Protein AF-G5B2T8-F1 (afdb_monomer)

Solvent-accessible surface area (backbone atoms only — not comparable to full-atom values): 5770 Å² total; per-residue (Å²): 140,82,78,90,74,91,66,78,85,48,87,63,56,55,52,49,52,52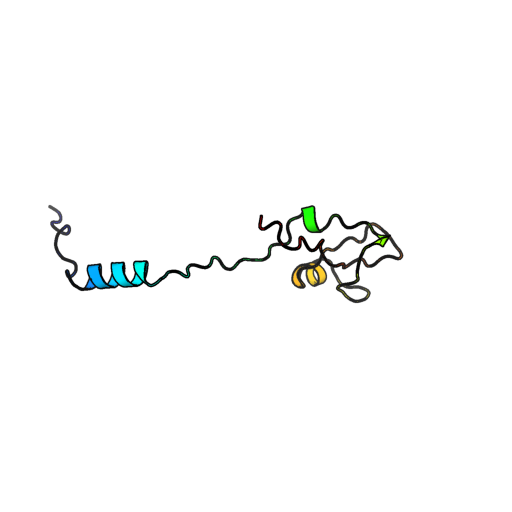,47,52,59,67,72,48,84,69,79,62,69,77,79,72,79,66,80,52,79,75,29,56,75,60,58,69,90,74,44,45,71,68,65,58,94,87,63,47,62,68,62,25,43,74,70,72,28,30,63,52,76,91,53,82,100,46,58,37,26,14,55,43,57,77,69,71,68,87,75,123

Organism: Heterocephalus glaber (NCBI:txid10181)

InterPro domains:
  IPR000519 P-type trefoil domain [PF00088] (40-80)
  IPR000519 P-type trefoil domain [PS51448] (38-81)
  IPR000519 P-type trefoil domain [SM00018] (38-84)
  IPR000519 P-type trefoil domain [cd00111] (38-80)
  IPR017957 P-type trefoil, conserved site [PS00025] (47-67)
  IPR017994 P-type trefoil, chordata [PR00680] (44-56)
  IPR017994 P-type trefoil, chordata [PR00680] (56-68)
  IPR017994 P-type trefoil, chordata [PR00680] (68-80)
  IPR017994 P-type trefoil, chordata [PTHR13826] (9-87)
  IPR044913 P-type trefoil domain superfamily [G3DSA:4.10.110.10] (30-88)
  IPR044913 P-type trefoil domain superfamily [SSF57492] (35-85)

Foldseek 3Di:
DDDPPPDDPDPVVVVVVVVCVVVPPPPPPPPPVQPDPQQQPDDQVRFDAPDDPPDDQVNLVVSVWHADPPDPPGHRTGHGPPPPDPPD

Sequence (88 aa):
MSQSAHVVMETRAFWLLLLVMALGSSGWADEYVGLSPNQCVVPPKDRVDCGYPGVTQKQCNNRGCCFDSSIRNVPWCFKPLQETECTF

Secondary structure (DSSP, 8-state):
-----SS-S-HHHHHHHHHHHHH-TT----------GGGG---GGGPPB-S-TT--HHHHHTTT-EE--SSSSS-SEE----------

Mean predicted aligned error: 15.5 Å

Structure (mmCIF, N/CA/C/O backbone):
data_AF-G5B2T8-F1
#
_entry.id   AF-G5B2T8-F1
#
loop_
_atom_site.group_PDB
_atom_site.id
_atom_site.type_symbol
_atom_site.label_atom_id
_atom_site.label_alt_id
_atom_site.label_comp_id
_atom_site.label_asym_id
_atom_site.label_entity_id
_atom_site.label_seq_id
_atom_site.pdbx_PDB_ins_code
_atom_site.Cartn_x
_atom_site.Cartn_y
_atom_site.Cartn_z
_atom_site.occupancy
_atom_site.B_iso_or_equiv
_atom_site.auth_seq_id
_atom_site.auth_comp_id
_atom_site.auth_asym_id
_atom_site.auth_atom_id
_atom_site.pdbx_PDB_model_num
ATOM 1 N N . MET A 1 1 ? -24.525 12.088 56.880 1.00 44.22 1 MET A N 1
ATOM 2 C CA . MET A 1 1 ? -23.860 12.648 55.680 1.00 44.22 1 MET A CA 1
ATOM 3 C C . MET A 1 1 ? -23.479 11.465 54.792 1.00 44.22 1 MET A C 1
ATOM 5 O O . MET A 1 1 ? -22.839 10.577 55.318 1.00 44.22 1 MET A O 1
ATOM 9 N N . SER A 1 2 ? -23.868 11.295 53.528 1.00 43.91 2 SER A N 1
ATOM 10 C CA . SER A 1 2 ? -24.164 12.279 52.490 1.00 43.91 2 SER A CA 1
ATOM 11 C C . SER A 1 2 ? -24.983 11.630 51.351 1.00 43.91 2 SER A C 1
ATOM 13 O O . SER A 1 2 ? -24.543 10.619 50.815 1.00 43.91 2 SER A O 1
ATOM 15 N N . GLN A 1 3 ? -26.091 12.277 50.956 1.00 37.56 3 GLN A N 1
ATOM 16 C CA . GLN A 1 3 ? -26.730 12.252 49.619 1.00 37.56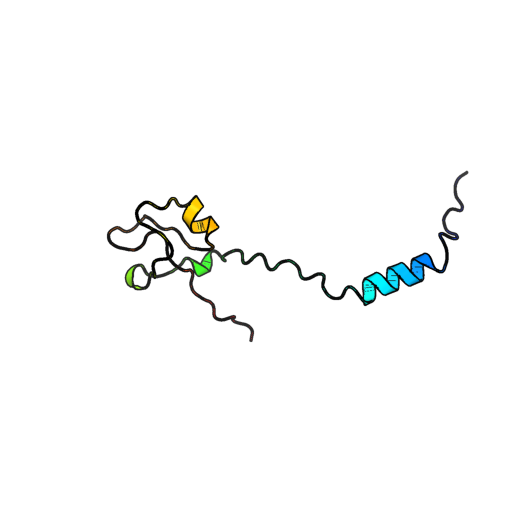 3 GLN A CA 1
ATOM 17 C C . GLN A 1 3 ? -27.509 10.969 49.255 1.00 37.56 3 GLN A C 1
ATOM 19 O O . GLN A 1 3 ? -26.932 9.991 48.813 1.00 37.56 3 GLN A O 1
ATOM 24 N N . SER A 1 4 ? -28.840 10.877 49.325 1.00 44.75 4 SER A N 1
ATOM 25 C CA . SER A 1 4 ? -29.903 11.844 48.976 1.00 44.75 4 SER A CA 1
ATOM 26 C C . SER A 1 4 ? -29.831 12.448 47.561 1.00 44.75 4 SER A C 1
ATOM 28 O O . SER A 1 4 ? -30.655 13.292 47.240 1.00 44.75 4 SER A O 1
ATOM 30 N N . ALA A 1 5 ? -28.923 11.986 46.690 1.00 44.41 5 ALA A N 1
ATOM 31 C CA . ALA A 1 5 ? -28.900 12.347 45.259 1.00 44.41 5 ALA A CA 1
ATOM 32 C C . ALA A 1 5 ? -29.594 11.298 44.359 1.00 44.41 5 ALA A C 1
ATOM 34 O O . ALA A 1 5 ? -29.642 11.445 43.143 1.00 44.41 5 ALA A O 1
ATOM 35 N N . HIS A 1 6 ? -30.168 10.251 44.965 1.00 38.34 6 HIS A N 1
ATOM 36 C CA . HIS A 1 6 ? -30.982 9.220 44.309 1.00 38.34 6 HIS A CA 1
ATOM 37 C C . HIS A 1 6 ? -32.426 9.670 44.009 1.00 38.34 6 HIS A C 1
ATOM 39 O O . HIS A 1 6 ? -33.307 8.834 43.816 1.00 38.34 6 HIS A O 1
ATOM 45 N N . VAL A 1 7 ? -32.700 10.978 43.965 1.00 52.06 7 VAL A N 1
ATOM 46 C CA . VAL A 1 7 ? -34.012 11.477 43.545 1.00 52.06 7 VAL A CA 1
ATOM 47 C C . VAL A 1 7 ? -33.871 12.771 42.747 1.00 52.06 7 VAL A C 1
ATOM 49 O O . VAL A 1 7 ? -33.491 13.809 43.274 1.00 52.06 7 VAL A O 1
ATOM 52 N N . VAL A 1 8 ? -34.279 12.656 41.482 1.00 51.75 8 VAL A N 1
ATOM 53 C CA . VAL A 1 8 ? -34.683 13.726 40.563 1.00 51.75 8 VAL A CA 1
ATOM 54 C C . VAL A 1 8 ? -33.544 14.528 39.920 1.00 51.75 8 VAL A C 1
ATOM 56 O O . VAL A 1 8 ? -33.346 15.698 40.218 1.00 51.75 8 VAL A O 1
ATOM 59 N N . MET A 1 9 ? -32.892 13.946 38.904 1.00 49.19 9 MET A N 1
ATOM 60 C CA . MET A 1 9 ? -32.606 14.742 37.701 1.00 49.19 9 MET A CA 1
ATOM 61 C C . MET A 1 9 ? -33.770 14.567 36.710 1.00 49.19 9 MET A C 1
ATOM 63 O O . MET A 1 9 ? -33.743 13.732 35.823 1.00 49.19 9 MET A O 1
ATOM 67 N N . GLU A 1 10 ? -34.844 15.329 36.933 1.00 52.91 10 GLU A N 1
ATOM 68 C CA . GLU A 1 10 ? -35.836 15.735 35.926 1.00 52.91 10 GLU A CA 1
ATOM 69 C C . GLU A 1 10 ? -36.488 14.602 35.093 1.00 52.91 10 GLU A C 1
ATOM 71 O O . GLU A 1 10 ? -36.016 14.227 34.020 1.00 52.91 10 GLU A O 1
ATOM 76 N N . THR A 1 11 ? -37.659 14.115 35.520 1.00 50.16 11 THR A N 1
ATOM 77 C CA . THR A 1 11 ? -38.498 13.054 34.904 1.00 50.16 11 THR A CA 1
ATOM 78 C C . THR A 1 11 ? -38.767 13.204 33.392 1.00 50.16 11 THR A C 1
ATOM 80 O O . THR A 1 11 ? -39.218 12.266 32.745 1.00 50.16 11 THR A O 1
ATOM 83 N N . ARG A 1 12 ? -38.477 14.363 32.791 1.00 57.97 12 ARG A N 1
ATOM 84 C CA . ARG A 1 12 ? -38.582 14.621 31.343 1.00 57.97 12 ARG A CA 1
ATOM 85 C C . ARG A 1 12 ? -37.268 14.352 30.607 1.00 57.97 12 ARG A C 1
ATOM 87 O O . ARG A 1 12 ? -37.298 13.839 29.496 1.00 57.97 12 ARG A O 1
ATOM 94 N N . ALA A 1 13 ? -36.126 14.641 31.229 1.00 58.44 13 ALA A N 1
ATOM 95 C CA . ALA A 1 13 ? -34.806 14.432 30.643 1.00 58.44 13 ALA A CA 1
ATOM 96 C C . ALA A 1 13 ? -34.475 12.940 30.527 1.00 58.44 13 ALA A C 1
ATOM 98 O O . ALA A 1 13 ? -33.978 12.514 29.494 1.00 58.44 13 ALA A O 1
ATOM 99 N N . PHE A 1 14 ? -34.835 12.124 31.522 1.00 61.12 14 PHE A N 1
ATOM 100 C CA . PHE A 1 14 ? -34.654 10.668 31.441 1.00 61.12 14 PHE A CA 1
ATOM 101 C C . PHE A 1 14 ? -35.492 10.014 30.339 1.00 61.12 14 PHE A C 1
ATOM 103 O O . PHE A 1 14 ? -34.994 9.143 29.631 1.00 61.12 14 PHE A O 1
ATOM 110 N N . TRP A 1 15 ? -36.735 10.464 30.145 1.00 65.44 15 TRP A N 1
ATOM 111 C CA . TRP A 1 15 ? -37.574 9.999 29.037 1.00 65.44 15 TRP A CA 1
ATOM 112 C C . TRP A 1 15 ? -37.021 10.423 27.675 1.00 65.44 15 TRP A C 1
ATOM 114 O O . TRP A 1 15 ? -37.009 9.620 26.747 1.00 65.44 15 TRP A O 1
ATOM 124 N N . LEU A 1 16 ? -36.518 11.656 27.561 1.00 63.00 16 LEU A N 1
ATOM 125 C CA . LEU A 1 16 ? -35.863 12.142 26.344 1.00 63.00 16 LEU A CA 1
ATOM 126 C C . LEU A 1 16 ? -34.555 11.391 26.060 1.00 63.00 16 LEU A C 1
ATOM 128 O O . LEU A 1 16 ? -34.303 11.040 24.914 1.00 63.00 16 LEU A O 1
ATOM 132 N N . LEU A 1 17 ? -33.758 11.081 27.084 1.00 62.44 17 LEU A N 1
ATOM 133 C CA . LEU A 1 17 ? -32.528 10.296 26.948 1.00 62.44 17 LEU A CA 1
ATOM 134 C C . LEU A 1 17 ? -32.816 8.853 26.510 1.00 62.44 17 LEU A C 1
ATOM 136 O O . LEU A 1 17 ? -32.119 8.340 25.641 1.00 62.44 17 LEU A O 1
ATOM 140 N N . LEU A 1 18 ? -33.867 8.219 27.040 1.00 66.31 18 LEU A N 1
ATOM 141 C CA . LEU A 1 18 ? -34.317 6.895 26.592 1.00 66.31 18 LEU A CA 1
ATOM 142 C C . LEU A 1 18 ? -34.901 6.923 25.169 1.00 66.31 18 LEU A C 1
ATOM 144 O O . LEU A 1 18 ? -34.640 6.009 24.393 1.00 66.31 18 LEU A O 1
ATOM 148 N N . LEU A 1 19 ? -35.624 7.984 24.790 1.00 65.75 19 LEU A N 1
ATOM 149 C CA . LEU A 1 19 ? -36.110 8.194 23.418 1.00 65.75 19 LEU A CA 1
ATOM 150 C C . LEU A 1 19 ? -34.964 8.407 22.420 1.00 65.75 19 LEU A C 1
ATOM 152 O O . LEU A 1 19 ? -35.019 7.860 21.325 1.00 65.75 19 LEU A O 1
ATOM 156 N N . VAL A 1 20 ? -33.915 9.143 22.795 1.00 68.25 20 VAL A N 1
ATOM 157 C CA . VAL A 1 20 ? -32.697 9.314 21.982 1.00 68.25 20 VAL A CA 1
ATOM 158 C C . VAL A 1 20 ? -31.938 7.990 21.841 1.00 68.25 20 VAL A C 1
ATOM 160 O O . VAL A 1 20 ? -31.436 7.696 20.762 1.00 68.25 20 VAL A O 1
ATOM 163 N N . MET A 1 21 ? -31.914 7.154 22.883 1.00 63.16 21 MET A N 1
ATOM 164 C CA . MET A 1 21 ? -31.328 5.807 22.826 1.00 63.16 21 MET A CA 1
ATOM 165 C C . MET A 1 21 ? -32.149 4.833 21.962 1.00 63.16 21 MET A C 1
ATOM 167 O O . MET A 1 21 ? -31.569 4.001 21.276 1.00 63.16 21 MET A O 1
ATOM 171 N N . ALA A 1 22 ? -33.483 4.949 21.958 1.00 65.31 22 ALA A N 1
ATOM 172 C CA . ALA A 1 22 ? -34.379 4.093 21.171 1.00 65.31 22 ALA A CA 1
ATOM 173 C C . ALA A 1 22 ? -34.519 4.535 19.698 1.00 65.31 22 ALA A C 1
ATOM 175 O O . ALA A 1 22 ? -34.664 3.692 18.815 1.00 65.31 22 ALA A O 1
ATOM 176 N N . LEU A 1 23 ? -34.448 5.843 19.413 1.00 62.12 23 LEU A N 1
ATOM 177 C CA . LEU A 1 23 ? -34.408 6.401 18.050 1.00 62.12 23 LEU A CA 1
ATOM 178 C C . LEU A 1 23 ? -32.991 6.398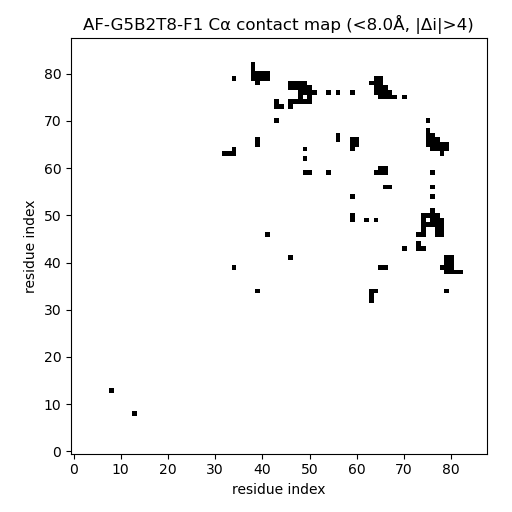 17.454 1.00 62.12 23 LEU A C 1
ATOM 180 O O . LEU A 1 23 ? -32.836 6.493 16.239 1.00 62.12 23 LEU A O 1
ATOM 184 N N . GLY A 1 24 ? -31.958 6.242 18.285 1.00 59.75 24 GLY A N 1
ATOM 185 C CA . GLY A 1 24 ? -30.558 6.094 17.889 1.00 59.75 24 GLY A CA 1
ATOM 186 C C . GLY A 1 24 ? -30.209 4.684 17.413 1.00 59.75 24 GLY A C 1
ATOM 187 O O . GLY A 1 24 ? -29.205 4.122 17.837 1.00 59.75 24 GLY A O 1
ATOM 188 N N . SER A 1 25 ? -31.009 4.101 16.520 1.00 59.25 25 SER A N 1
ATOM 189 C CA . SER A 1 25 ? -30.651 2.856 15.823 1.00 59.25 25 SER A CA 1
ATOM 190 C C . SER A 1 25 ? -29.783 3.152 14.600 1.00 59.25 25 SER A C 1
ATOM 192 O O . SER A 1 25 ? -30.123 2.818 13.471 1.00 59.25 25 SER A O 1
ATOM 194 N N . SER A 1 26 ? -28.657 3.811 14.839 1.00 53.81 26 SER A N 1
ATOM 195 C CA . SER A 1 26 ? -27.499 3.782 13.952 1.00 53.81 26 SER A CA 1
ATOM 196 C C . SER A 1 26 ? -26.252 4.229 14.706 1.00 53.81 26 SER A C 1
ATOM 198 O O . SER A 1 26 ? -25.462 5.042 14.239 1.00 53.81 26 SER A O 1
ATOM 200 N N . GLY A 1 27 ? -26.000 3.595 15.853 1.00 59.69 27 GLY A N 1
ATOM 201 C CA . GLY A 1 27 ? -24.629 3.183 16.135 1.00 59.69 27 GLY A CA 1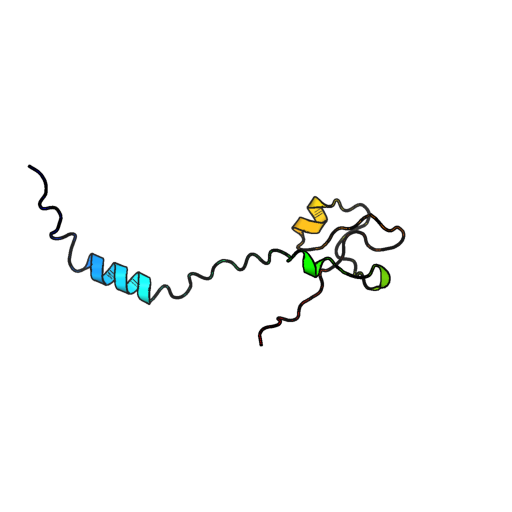
ATOM 202 C C . GLY A 1 27 ? -24.223 2.147 15.089 1.00 59.69 27 GLY A C 1
ATOM 203 O O . GLY A 1 27 ? -24.083 0.972 15.407 1.00 59.69 27 GLY A O 1
ATOM 204 N N . TRP A 1 28 ? -24.118 2.554 13.823 1.00 55.03 28 TRP A N 1
ATOM 205 C CA . TRP A 1 28 ? -23.303 1.815 12.884 1.00 55.03 28 TRP A CA 1
ATOM 206 C C . TRP A 1 28 ? -21.916 2.053 13.446 1.00 55.03 28 TRP A C 1
ATOM 208 O O . TRP A 1 28 ? -21.416 3.181 13.433 1.00 55.03 28 TRP A O 1
ATOM 218 N N . ALA A 1 29 ? -21.338 1.014 14.050 1.00 54.50 29 ALA A N 1
ATOM 219 C CA . ALA A 1 29 ? -19.899 0.904 13.994 1.00 54.50 29 ALA A CA 1
ATOM 220 C C . ALA A 1 29 ? -19.559 1.259 12.548 1.00 54.50 29 ALA A C 1
ATOM 222 O O . ALA A 1 29 ? -20.120 0.653 11.633 1.00 54.50 29 ALA A O 1
ATOM 223 N N . ASP A 1 30 ? -18.783 2.323 12.356 1.00 47.38 30 ASP A N 1
ATOM 224 C CA . ASP A 1 30 ? -18.091 2.510 11.098 1.00 47.38 30 ASP A CA 1
ATOM 225 C C . ASP A 1 30 ? -17.506 1.131 10.806 1.00 47.38 30 ASP A C 1
ATOM 227 O O . ASP A 1 30 ? -16.720 0.611 11.610 1.00 47.38 30 ASP A O 1
ATOM 231 N N . GLU A 1 31 ? -18.025 0.465 9.773 1.00 50.31 31 GLU A N 1
ATOM 232 C CA . GLU A 1 31 ? -17.385 -0.715 9.241 1.00 50.31 31 GLU A CA 1
ATOM 233 C C . GLU A 1 31 ? -16.092 -0.170 8.666 1.00 50.31 31 GLU A C 1
ATOM 235 O O . GLU A 1 31 ? -15.978 0.173 7.492 1.00 50.31 31 GLU A O 1
ATOM 240 N N . TYR A 1 32 ? -15.115 -0.001 9.555 1.00 52.34 32 TYR A N 1
ATOM 241 C CA . TYR A 1 32 ? -13.733 0.049 9.182 1.00 52.34 32 TYR A CA 1
ATOM 242 C C . TYR A 1 32 ? -13.553 -1.268 8.451 1.00 52.34 32 TYR A C 1
ATOM 244 O O . TYR A 1 32 ? -13.414 -2.319 9.079 1.00 52.34 32 TYR A O 1
ATOM 252 N N . VAL A 1 33 ? -13.617 -1.199 7.119 1.00 56.25 33 VAL A N 1
ATOM 253 C CA . VAL A 1 33 ? -13.211 -2.253 6.197 1.00 56.25 33 VAL A CA 1
ATOM 254 C C . VAL A 1 33 ? -11.707 -2.416 6.407 1.00 56.25 33 VAL A C 1
ATOM 256 O O . VAL A 1 33 ? -10.865 -1.965 5.632 1.00 56.25 33 VAL A O 1
ATOM 259 N N . GLY A 1 34 ? -11.345 -2.970 7.558 1.00 58.81 34 GLY A N 1
ATOM 260 C CA . GLY A 1 34 ? -10.026 -3.468 7.831 1.00 58.81 34 GLY A CA 1
ATOM 261 C C . GLY A 1 34 ? -9.898 -4.687 6.952 1.00 58.81 34 GLY A C 1
ATOM 262 O O . GLY A 1 34 ? -10.562 -5.689 7.209 1.00 58.81 34 GLY A O 1
ATOM 263 N N . LEU A 1 35 ? -9.088 -4.576 5.897 1.00 62.50 35 LEU A N 1
ATOM 264 C CA . LEU A 1 35 ? -8.713 -5.724 5.085 1.00 62.50 35 LEU A CA 1
ATOM 265 C C . LEU A 1 35 ? -8.292 -6.851 6.032 1.00 62.50 35 LEU A C 1
ATOM 267 O O . LEU A 1 35 ? -7.287 -6.736 6.741 1.00 62.50 35 LEU A O 1
ATOM 271 N N . SER A 1 36 ? -9.080 -7.920 6.073 1.00 75.62 36 SER A N 1
ATOM 272 C CA . SER A 1 36 ? -8.741 -9.098 6.855 1.00 75.62 36 SER A CA 1
ATOM 273 C C . SER A 1 36 ? -7.455 -9.686 6.270 1.00 75.62 36 SER A C 1
ATOM 275 O O . SER A 1 36 ? -7.324 -9.753 5.045 1.00 75.62 36 SER A O 1
ATOM 277 N N . PRO A 1 37 ? -6.484 -10.133 7.086 1.00 71.81 37 PRO A N 1
ATOM 278 C CA . PRO A 1 37 ? -5.200 -10.638 6.589 1.00 71.81 37 PRO A CA 1
ATOM 279 C C . PRO A 1 37 ? -5.350 -11.780 5.571 1.00 71.81 37 PRO A C 1
ATOM 281 O O . PRO A 1 37 ? -4.518 -11.928 4.676 1.00 71.81 37 PRO A O 1
ATOM 284 N N . ASN A 1 38 ? -6.447 -12.538 5.648 1.00 81.31 38 ASN A N 1
ATOM 285 C CA . ASN A 1 38 ? -6.766 -13.604 4.699 1.00 81.31 38 ASN A CA 1
ATOM 286 C C . ASN A 1 38 ? -7.112 -13.081 3.294 1.00 81.31 38 ASN A C 1
ATOM 288 O O . ASN A 1 38 ? -6.886 -13.777 2.308 1.00 81.31 38 ASN A O 1
ATOM 292 N N . GLN A 1 39 ? -7.582 -11.838 3.175 1.00 84.94 39 GLN A N 1
ATOM 293 C CA . GLN A 1 39 ? -7.921 -11.218 1.894 1.00 84.94 39 GLN A CA 1
ATOM 294 C C . GLN A 1 39 ? -6.678 -10.854 1.069 1.00 84.94 39 GLN A C 1
ATOM 296 O O . GLN A 1 39 ? -6.785 -10.622 -0.132 1.00 84.94 39 GLN A O 1
ATOM 301 N N . CYS A 1 40 ? -5.484 -10.843 1.670 1.00 90.69 40 CYS A N 1
ATOM 302 C CA . CYS A 1 40 ? -4.233 -10.577 0.957 1.00 90.69 40 CYS A CA 1
ATOM 303 C C . CYS A 1 40 ? -3.536 -11.829 0.414 1.00 90.69 40 CYS A C 1
ATOM 305 O O . CYS A 1 40 ? -2.484 -11.719 -0.222 1.00 90.69 40 CYS A O 1
ATOM 307 N N . VAL A 1 41 ? -4.126 -13.013 0.596 1.00 90.12 41 VAL A N 1
ATOM 308 C CA . VAL A 1 41 ? -3.601 -14.282 0.072 1.00 90.12 41 VAL A CA 1
ATOM 309 C C . VAL A 1 41 ? -4.053 -14.475 -1.382 1.00 90.12 41 VAL A C 1
ATOM 311 O O . VAL A 1 41 ? -4.807 -15.385 -1.713 1.00 90.12 41 VAL A O 1
ATOM 314 N N . VAL A 1 42 ? -3.599 -13.583 -2.270 1.00 90.38 42 VAL A N 1
ATOM 315 C CA . VAL A 1 42 ? -3.898 -13.634 -3.712 1.00 90.38 42 VAL A CA 1
ATOM 316 C C . VAL A 1 42 ? -2.713 -14.243 -4.470 1.00 90.38 42 VAL A C 1
ATOM 318 O O . VAL A 1 42 ? -1.586 -13.727 -4.356 1.00 90.38 42 VAL A O 1
ATOM 321 N N . PRO A 1 43 ? -2.927 -15.305 -5.273 1.00 92.12 43 PRO A N 1
ATOM 322 C CA . PRO A 1 43 ? -1.881 -15.871 -6.111 1.00 92.12 43 PRO A CA 1
ATOM 323 C C . PRO A 1 43 ? -1.271 -14.804 -7.034 1.00 92.12 43 PRO A C 1
ATOM 325 O O . PRO A 1 43 ? -2.009 -14.015 -7.617 1.00 92.12 43 PRO A O 1
ATOM 328 N N . PRO A 1 44 ? 0.057 -14.782 -7.248 1.00 91.56 44 PRO A N 1
ATOM 329 C CA . PRO A 1 44 ? 0.742 -13.702 -7.975 1.00 91.56 44 PRO A CA 1
ATOM 330 C C . PRO A 1 44 ? 0.228 -13.462 -9.396 1.00 91.56 44 PRO A C 1
ATOM 332 O O . PRO A 1 44 ? 0.213 -12.332 -9.870 1.00 91.56 44 PRO A O 1
ATOM 335 N N . LYS A 1 45 ? -0.207 -14.540 -10.051 1.00 92.00 45 LYS A N 1
ATOM 336 C CA . LYS A 1 45 ? -0.791 -14.549 -11.397 1.00 92.00 45 LYS A CA 1
ATOM 337 C C . LYS A 1 45 ? -2.194 -13.935 -11.468 1.00 92.00 45 LYS A C 1
ATOM 339 O O . LYS A 1 45 ? -2.585 -13.465 -12.527 1.00 92.00 45 LYS A O 1
ATOM 344 N N . ASP A 1 46 ? -2.914 -13.933 -10.350 1.00 92.31 46 ASP A N 1
ATOM 345 C CA . ASP A 1 46 ? -4.294 -13.453 -10.234 1.00 92.31 46 ASP A CA 1
ATOM 346 C C . ASP A 1 46 ? -4.342 -12.055 -9.584 1.00 92.31 46 ASP A C 1
ATOM 348 O O . ASP A 1 46 ? -5.411 -11.497 -9.341 1.00 92.31 46 ASP A O 1
ATOM 352 N N . ARG A 1 47 ? -3.173 -11.463 -9.292 1.00 93.31 47 ARG A N 1
ATOM 353 C CA . ARG A 1 47 ? -3.063 -10.121 -8.716 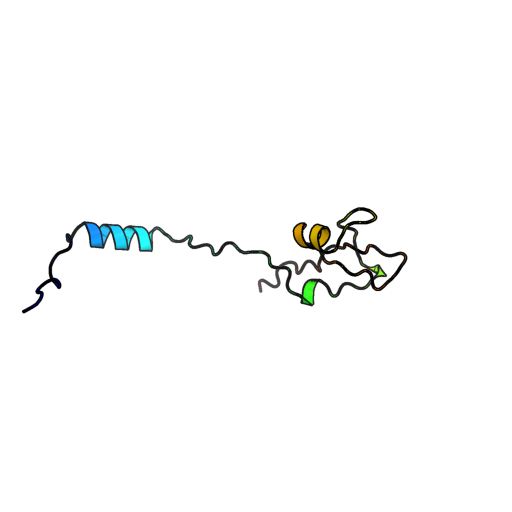1.00 93.31 47 ARG A CA 1
ATOM 354 C C . ARG A 1 47 ? -3.507 -9.074 -9.725 1.00 93.31 47 ARG A C 1
ATOM 356 O O . ARG A 1 47 ? -2.877 -8.880 -10.762 1.00 93.31 47 ARG A O 1
ATOM 363 N N . VAL A 1 48 ? -4.543 -8.334 -9.355 1.00 93.25 48 VAL A N 1
ATOM 364 C CA . VAL A 1 48 ? -5.004 -7.152 -10.085 1.00 93.25 48 VAL A CA 1
ATOM 365 C C . VAL A 1 48 ? -4.346 -5.920 -9.483 1.00 93.25 48 VAL A C 1
ATOM 367 O O . VAL A 1 48 ? -4.475 -5.696 -8.280 1.00 93.25 48 VAL A O 1
ATOM 370 N N . ASP A 1 49 ? -3.658 -5.127 -10.306 1.00 94.56 49 ASP A N 1
ATOM 371 C CA . ASP A 1 49 ? -2.992 -3.901 -9.858 1.00 94.56 49 ASP A CA 1
ATOM 372 C C . ASP A 1 49 ? -3.986 -2.926 -9.194 1.00 94.56 49 ASP A 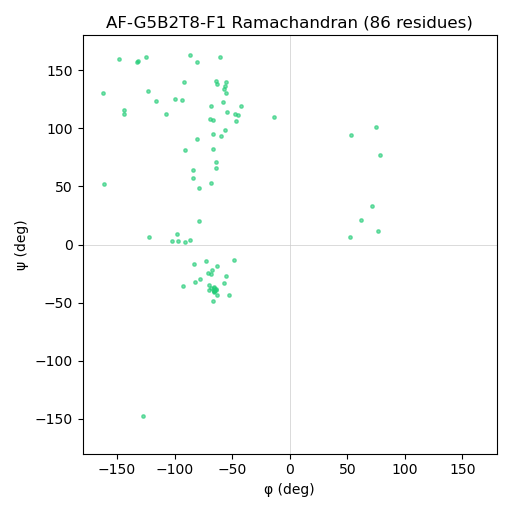C 1
ATOM 374 O O . ASP A 1 49 ? -5.095 -2.691 -9.678 1.00 94.56 49 ASP A O 1
ATOM 378 N N . CYS A 1 50 ? -3.589 -2.382 -8.045 1.00 93.94 50 CYS A N 1
ATOM 379 C CA . CYS A 1 50 ? -4.334 -1.371 -7.287 1.00 93.94 50 CYS A CA 1
ATOM 380 C C . CYS A 1 50 ? -3.506 -0.081 -7.062 1.00 93.94 50 CYS A C 1
ATOM 382 O O . CYS A 1 50 ? -3.882 0.835 -6.318 1.00 93.94 50 CYS A O 1
ATOM 384 N N . GLY A 1 51 ? -2.328 -0.003 -7.669 1.00 92.56 51 GLY A N 1
ATOM 385 C CA . GLY A 1 51 ? -1.282 0.927 -7.289 1.00 92.56 51 GLY A CA 1
ATOM 386 C C . GLY A 1 51 ? -0.764 1.751 -8.453 1.00 92.56 51 GLY A C 1
ATOM 387 O O . GLY A 1 51 ? -1.492 2.187 -9.338 1.00 92.56 51 GLY A O 1
ATOM 388 N N . TYR A 1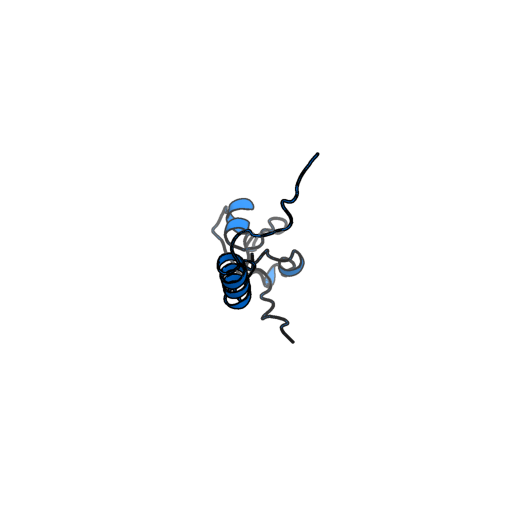 52 ? 0.522 2.051 -8.354 1.00 92.31 52 TYR A N 1
ATOM 389 C CA . TYR A 1 52 ? 1.344 2.614 -9.411 1.00 92.31 52 TYR A CA 1
ATOM 390 C C . TYR A 1 52 ? 2.776 2.089 -9.216 1.00 92.31 52 TYR A C 1
ATOM 392 O O . TYR A 1 52 ? 3.125 1.653 -8.110 1.00 92.31 52 TYR A O 1
ATOM 400 N N . PRO A 1 53 ? 3.628 2.117 -10.254 1.00 88.44 53 PRO A N 1
ATOM 401 C CA . PRO A 1 53 ? 5.014 1.674 -10.136 1.00 88.44 53 PRO A CA 1
ATOM 402 C C . PRO A 1 53 ? 5.754 2.414 -9.014 1.00 88.44 53 PRO A C 1
ATOM 404 O O . PRO A 1 53 ? 5.708 3.639 -8.934 1.00 88.44 53 PRO A O 1
ATOM 407 N N . GLY A 1 54 ? 6.435 1.674 -8.137 1.00 89.31 54 GLY A N 1
ATOM 408 C CA . GLY A 1 54 ? 7.173 2.259 -7.010 1.00 89.31 54 GLY A CA 1
ATOM 409 C C . GLY A 1 54 ? 6.308 2.706 -5.824 1.00 89.31 54 GLY A C 1
ATOM 410 O O . GLY A 1 54 ? 6.812 3.386 -4.932 1.00 89.31 54 GLY A O 1
ATOM 411 N N . VAL A 1 55 ? 5.024 2.333 -5.782 1.00 94.00 55 VAL A N 1
ATOM 412 C CA . VAL A 1 55 ? 4.171 2.548 -4.605 1.00 94.00 55 VAL A CA 1
ATOM 413 C C . VAL A 1 55 ? 4.786 1.905 -3.358 1.00 94.00 55 VAL A C 1
ATOM 415 O O . VAL A 1 55 ? 5.280 0.779 -3.389 1.00 94.00 55 VAL A O 1
ATOM 418 N N . THR A 1 56 ? 4.758 2.626 -2.240 1.00 94.62 56 THR A N 1
ATOM 419 C CA . THR A 1 56 ? 5.219 2.094 -0.950 1.00 94.62 56 THR A CA 1
ATOM 420 C C . THR A 1 56 ? 4.146 1.220 -0.301 1.00 94.62 56 THR A C 1
ATOM 422 O O . THR A 1 56 ? 2.952 1.419 -0.531 1.00 94.62 56 THR A O 1
ATOM 425 N N . GLN A 1 57 ? 4.545 0.309 0.592 1.00 93.31 57 GLN A N 1
ATOM 426 C CA . GLN A 1 57 ? 3.600 -0.521 1.349 1.00 93.31 57 GLN A CA 1
ATOM 427 C C . GLN A 1 57 ? 2.534 0.316 2.070 1.00 93.31 57 GLN A C 1
ATOM 429 O O . GLN A 1 57 ? 1.347 0.023 1.975 1.00 93.31 57 GLN A O 1
ATOM 434 N N . LYS A 1 58 ? 2.935 1.421 2.712 1.00 93.44 58 LYS A N 1
ATOM 435 C CA . LYS A 1 58 ? 2.006 2.328 3.401 1.00 93.44 58 LYS A CA 1
ATOM 436 C C . LYS A 1 58 ? 1.005 2.979 2.443 1.00 93.44 58 LYS A C 1
ATOM 438 O O . LYS A 1 58 ? -0.176 3.049 2.756 1.00 93.44 58 LYS A O 1
ATOM 443 N N . GLN A 1 59 ? 1.458 3.444 1.278 1.00 93.94 59 GLN A N 1
ATOM 444 C CA . GLN A 1 59 ? 0.570 4.042 0.275 1.00 93.94 59 GLN A CA 1
ATOM 445 C C . GLN A 1 59 ? -0.407 3.019 -0.310 1.00 93.94 59 GLN A C 1
ATOM 447 O O . GLN A 1 59 ? -1.561 3.365 -0.545 1.00 93.94 59 GLN A O 1
ATOM 452 N N . CYS A 1 60 ? 0.035 1.778 -0.521 1.00 94.06 60 CYS A N 1
ATOM 453 C CA . CYS A 1 60 ? -0.830 0.700 -0.988 1.00 94.06 60 CYS A CA 1
ATOM 454 C C . CYS A 1 60 ? -1.895 0.327 0.055 1.00 94.06 60 CYS A C 1
ATOM 456 O O . CYS A 1 60 ? -3.084 0.321 -0.254 1.00 94.06 60 CYS A O 1
ATOM 458 N N . ASN A 1 61 ? -1.484 0.120 1.309 1.00 91.12 61 ASN A N 1
ATOM 459 C CA . ASN A 1 61 ? -2.395 -0.235 2.398 1.00 91.12 61 ASN A CA 1
ATOM 460 C C . ASN A 1 61 ? -3.403 0.888 2.687 1.00 91.12 61 ASN A C 1
ATOM 462 O O . ASN A 1 61 ? -4.582 0.618 2.887 1.00 91.12 61 ASN A O 1
ATOM 466 N N . ASN A 1 62 ? -2.979 2.156 2.613 1.00 91.25 62 ASN A N 1
ATOM 467 C CA . ASN A 1 62 ? -3.876 3.309 2.757 1.00 91.25 62 ASN A CA 1
ATOM 468 C C . ASN A 1 62 ? -4.945 3.397 1.653 1.00 91.25 62 ASN A C 1
ATOM 470 O O . ASN A 1 62 ? -5.936 4.098 1.828 1.00 91.25 62 ASN A O 1
ATOM 474 N N . ARG A 1 63 ? -4.753 2.715 0.517 1.00 90.00 63 ARG A N 1
ATOM 475 C CA . ARG A 1 63 ? -5.757 2.593 -0.552 1.00 90.00 63 ARG A CA 1
ATOM 476 C C . ARG A 1 63 ? -6.722 1.421 -0.330 1.00 90.00 63 ARG A C 1
ATOM 478 O O . ARG A 1 63 ? -7.536 1.158 -1.210 1.00 90.00 63 ARG A O 1
ATOM 485 N N . GLY A 1 64 ? -6.612 0.705 0.793 1.00 89.25 64 GLY A N 1
ATOM 486 C CA . GLY A 1 64 ? -7.381 -0.514 1.055 1.00 89.25 64 GLY A CA 1
ATOM 487 C C . GLY A 1 64 ? -6.926 -1.691 0.191 1.00 89.25 64 GLY A C 1
ATOM 488 O O . GLY A 1 64 ? -7.745 -2.495 -0.243 1.00 89.25 64 GLY A O 1
ATOM 489 N N . CYS A 1 65 ? -5.631 -1.756 -0.129 1.00 92.94 65 CYS A N 1
ATOM 490 C CA . CYS A 1 65 ? -5.053 -2.788 -0.983 1.00 92.94 65 CYS A CA 1
ATOM 491 C C . CYS A 1 65 ? -3.894 -3.512 -0.308 1.00 92.94 65 CYS A C 1
ATOM 493 O O . CYS A 1 65 ? -3.318 -3.032 0.664 1.00 92.94 65 CYS A O 1
ATOM 495 N N . CYS A 1 66 ? -3.570 -4.686 -0.834 1.00 93.25 66 CYS A N 1
ATOM 496 C CA . CYS A 1 66 ? -2.549 -5.567 -0.296 1.00 93.25 66 CYS A CA 1
ATOM 497 C C . CYS A 1 66 ? -1.199 -5.283 -0.946 1.00 93.25 66 CYS A C 1
ATOM 499 O O . CYS A 1 66 ? -1.117 -5.073 -2.158 1.00 93.25 66 CYS A O 1
ATOM 501 N N . PHE A 1 67 ? -0.134 -5.317 -0.144 1.00 94.25 67 PHE A N 1
ATOM 502 C CA . PHE A 1 67 ? 1.227 -5.125 -0.625 1.00 94.25 67 PHE A CA 1
ATOM 503 C C . PHE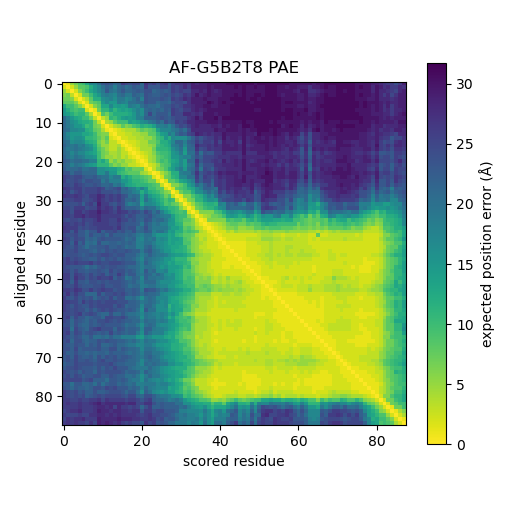 A 1 67 ? 2.089 -6.373 -0.423 1.00 94.25 67 PHE A C 1
ATOM 505 O O . PHE A 1 67 ? 2.290 -6.800 0.713 1.00 94.25 67 PHE A O 1
ATOM 512 N N . ASP A 1 68 ? 2.668 -6.894 -1.504 1.00 92.94 68 ASP A N 1
ATOM 513 C CA . ASP A 1 68 ? 3.675 -7.957 -1.474 1.00 92.94 68 ASP A CA 1
ATOM 514 C C . ASP A 1 68 ? 4.730 -7.763 -2.573 1.00 92.94 68 ASP A C 1
ATOM 516 O O . ASP A 1 68 ? 4.457 -7.928 -3.763 1.00 92.94 68 ASP A O 1
ATOM 520 N N . SER A 1 69 ? 5.961 -7.467 -2.152 1.00 93.00 69 SER A N 1
ATOM 521 C CA . SER A 1 69 ? 7.130 -7.299 -3.021 1.00 93.00 69 SER A CA 1
ATOM 522 C C . SER A 1 69 ? 8.018 -8.546 -3.111 1.00 93.00 69 SER A C 1
ATOM 524 O O . SER A 1 69 ? 9.121 -8.470 -3.653 1.00 93.00 69 SER A O 1
ATOM 526 N N . SER A 1 70 ? 7.584 -9.690 -2.571 1.00 92.56 70 SER A N 1
ATOM 527 C CA . SER A 1 70 ? 8.383 -10.927 -2.531 1.00 92.56 70 SER A CA 1
ATOM 528 C C . SER A 1 70 ? 8.624 -11.524 -3.920 1.00 92.56 70 SER A C 1
ATOM 530 O O . SER A 1 70 ? 9.569 -12.287 -4.119 1.00 92.56 70 SER A O 1
ATOM 532 N N . ILE A 1 71 ? 7.781 -11.175 -4.897 1.00 91.81 71 ILE A N 1
ATOM 533 C CA . ILE A 1 71 ? 7.791 -11.735 -6.251 1.00 91.81 71 ILE A CA 1
ATOM 534 C C . ILE A 1 71 ? 7.959 -10.600 -7.260 1.00 91.81 71 ILE A C 1
ATOM 536 O O . ILE A 1 71 ? 7.294 -9.569 -7.187 1.00 91.81 71 ILE A O 1
ATOM 540 N N . ARG A 1 72 ? 8.883 -10.774 -8.209 1.00 90.38 72 ARG A N 1
ATOM 541 C CA . ARG A 1 72 ? 9.139 -9.800 -9.283 1.00 90.38 72 ARG A CA 1
ATOM 542 C C . ARG A 1 72 ? 8.209 -10.050 -10.474 1.00 90.38 72 ARG A C 1
ATOM 544 O O . ARG A 1 72 ? 7.674 -11.143 -10.614 1.00 90.38 72 ARG A O 1
ATOM 551 N N . ASN A 1 73 ? 8.074 -9.057 -11.355 1.00 90.50 73 ASN A N 1
ATOM 552 C CA . ASN A 1 73 ? 7.236 -9.106 -12.567 1.00 90.50 73 ASN A CA 1
ATOM 553 C C . ASN A 1 73 ? 5.729 -9.302 -12.315 1.00 90.50 73 ASN A C 1
ATOM 555 O O . ASN A 1 73 ? 5.002 -9.711 -13.214 1.00 90.50 73 ASN A O 1
ATOM 559 N N . VAL A 1 74 ? 5.254 -8.990 -11.110 1.00 93.12 74 VAL A N 1
ATOM 560 C CA . VAL A 1 74 ? 3.831 -8.977 -10.750 1.00 93.12 74 VAL A CA 1
ATOM 561 C C . VAL A 1 74 ? 3.507 -7.673 -10.021 1.00 93.12 74 VAL A C 1
ATOM 563 O O . VAL A 1 74 ? 4.423 -7.060 -9.462 1.00 93.12 74 VAL A O 1
ATOM 566 N N . PRO A 1 75 ? 2.237 -7.237 -9.989 1.00 94.06 75 PRO A N 1
ATOM 567 C CA . PRO A 1 75 ? 1.834 -6.087 -9.193 1.00 94.06 75 PRO A CA 1
ATOM 568 C C . PRO A 1 75 ? 2.176 -6.300 -7.718 1.00 94.06 75 PRO A C 1
ATOM 570 O O . PRO A 1 75 ? 1.740 -7.270 -7.094 1.00 94.06 75 PRO A O 1
ATOM 573 N N . TRP A 1 76 ? 2.968 -5.387 -7.156 1.00 94.62 76 TRP A N 1
ATOM 574 C CA . TRP A 1 76 ? 3.281 -5.404 -5.726 1.00 94.62 76 TRP A CA 1
ATOM 575 C C . TRP A 1 76 ? 2.144 -4.848 -4.890 1.00 94.62 76 TRP A C 1
ATOM 577 O O . TRP A 1 76 ? 1.968 -5.290 -3.765 1.00 94.62 76 TRP A O 1
ATOM 587 N N . CYS A 1 77 ? 1.366 -3.916 -5.441 1.00 95.69 77 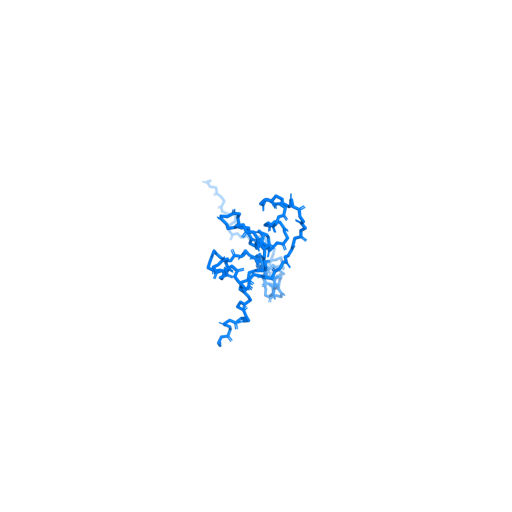CYS A N 1
ATOM 588 C CA . CYS A 1 77 ? 0.145 -3.421 -4.827 1.00 95.69 77 CYS A CA 1
ATOM 589 C C . CYS A 1 77 ? -1.057 -3.963 -5.588 1.00 95.69 77 CYS A C 1
ATOM 591 O O . CYS A 1 77 ? -1.271 -3.600 -6.746 1.00 95.69 77 CYS A O 1
ATOM 593 N N . PHE A 1 78 ? -1.831 -4.826 -4.945 1.00 94.75 78 PHE A N 1
ATOM 594 C CA . PHE A 1 78 ? -2.909 -5.560 -5.589 1.00 94.75 78 PHE A CA 1
ATOM 595 C C . PHE A 1 78 ? -4.201 -5.514 -4.778 1.00 94.75 78 PHE A C 1
ATOM 597 O O . PHE A 1 78 ? -4.202 -5.252 -3.574 1.00 94.75 78 PHE A O 1
ATOM 604 N N . LYS A 1 79 ? -5.323 -5.728 -5.464 1.00 93.44 79 LYS A N 1
ATOM 605 C CA . LYS A 1 79 ? -6.642 -5.789 -4.830 1.00 93.44 79 LYS A CA 1
ATOM 606 C C . LYS A 1 79 ? -6.726 -6.983 -3.867 1.00 93.44 79 LYS A C 1
ATOM 608 O O . LYS A 1 79 ? -6.209 -8.047 -4.208 1.00 93.44 79 LYS A O 1
ATOM 613 N N . PRO A 1 80 ? -7.374 -6.832 -2.699 1.00 90.88 80 PRO A N 1
ATOM 614 C CA . PRO A 1 80 ? -7.702 -7.975 -1.857 1.00 90.88 80 PRO A CA 1
ATOM 615 C C . PRO A 1 80 ? -8.621 -8.947 -2.603 1.00 90.88 80 PRO A C 1
ATOM 617 O O . PRO A 1 80 ? -9.300 -8.565 -3.563 1.00 90.88 80 PRO A O 1
ATOM 620 N N . LEU A 1 81 ? -8.690 -10.189 -2.126 1.00 87.06 81 LEU A N 1
ATOM 621 C CA . LEU A 1 81 ? -9.804 -11.071 -2.435 1.00 87.06 81 LEU A CA 1
ATOM 622 C C . LEU A 1 81 ? -11.079 -10.324 -2.048 1.00 87.06 81 LEU A C 1
ATOM 624 O O . LEU A 1 81 ? -11.298 -10.016 -0.876 1.00 87.06 81 LEU A O 1
ATOM 628 N N . GLN A 1 82 ? -11.893 -9.997 -3.048 1.00 71.50 82 GLN A N 1
ATOM 629 C CA . GLN A 1 82 ? -13.274 -9.643 -2.796 1.00 71.50 82 GLN A CA 1
ATOM 630 C C . GLN A 1 82 ? -13.915 -10.932 -2.301 1.00 71.50 82 GLN A C 1
ATOM 632 O O . GLN A 1 82 ? -14.321 -11.778 -3.096 1.00 71.50 82 GLN A O 1
ATOM 637 N N . GLU A 1 83 ? -13.975 -11.104 -0.982 1.00 58.12 83 GLU A N 1
ATOM 638 C CA . GLU A 1 83 ? -15.134 -11.779 -0.429 1.00 58.12 83 GLU A CA 1
ATOM 639 C C . GLU A 1 83 ? -16.286 -10.879 -0.868 1.00 58.12 83 GLU A C 1
ATOM 641 O O . GLU A 1 83 ? -16.551 -9.843 -0.266 1.00 58.12 83 GLU A O 1
ATOM 646 N N . THR A 1 84 ? -16.895 -11.191 -2.019 1.00 54.34 84 THR A N 1
ATOM 647 C CA . THR A 1 84 ? -18.324 -10.944 -2.154 1.00 54.34 84 THR A CA 1
ATOM 648 C C . THR A 1 84 ? -18.872 -11.499 -0.863 1.00 54.34 84 THR A C 1
ATOM 650 O O . THR A 1 84 ? -18.716 -12.702 -0.662 1.00 54.34 84 THR A O 1
ATOM 653 N N . GLU A 1 85 ? -19.268 -10.599 0.037 1.00 49.28 85 GLU A N 1
ATOM 654 C CA . GLU A 1 85 ? -19.818 -10.885 1.350 1.00 49.28 85 GLU A CA 1
ATOM 655 C C . GLU A 1 85 ? -20.208 -12.358 1.457 1.00 49.28 85 GLU A C 1
ATOM 657 O O . GLU A 1 85 ? -21.185 -12.780 0.831 1.00 49.28 85 GLU A O 1
ATOM 662 N N . CYS A 1 86 ? -19.481 -13.158 2.242 1.00 56.69 86 CYS A N 1
ATOM 663 C CA . CYS A 1 86 ? -20.091 -14.360 2.799 1.00 56.69 86 CYS A CA 1
ATOM 664 C C . CYS A 1 86 ? -21.147 -13.926 3.834 1.00 56.69 86 CYS A C 1
ATOM 666 O O . CYS A 1 86 ? -21.115 -14.352 4.984 1.00 56.69 86 CYS A O 1
ATOM 668 N N . THR A 1 87 ? -22.068 -13.044 3.446 1.00 52.44 87 THR A N 1
ATOM 669 C CA . THR A 1 87 ? -23.327 -12.824 4.134 1.00 52.44 87 THR A CA 1
ATOM 670 C C . THR A 1 87 ? -24.217 -13.962 3.655 1.00 52.44 87 THR A C 1
ATOM 672 O O . THR A 1 87 ? -24.811 -13.905 2.578 1.00 52.44 87 THR A O 1
ATOM 675 N N . PHE A 1 88 ? -24.178 -15.056 4.413 1.00 40.84 88 PHE A N 1
ATOM 676 C CA . PHE A 1 88 ? -25.137 -16.148 4.305 1.00 40.84 88 PHE A CA 1
ATOM 677 C C . PHE A 1 88 ? -26.483 -15.722 4.900 1.00 40.84 88 PHE A C 1
ATOM 679 O O . PHE A 1 88 ? -26.463 -14.997 5.922 1.00 40.84 88 PHE A O 1
#

Radius of gyration: 24.65 Å; Cα contacts (8 Å, |Δi|>4): 78; chains: 1; bounding box: 48×32×68 Å

pLDDT: mean 74.0, std 19.05, range [37.56, 95.69]

Nearest PDB structures (foldseek):
  6v1c-assembly1_A  TM=9.329E-01  e=2.469E-08  Homo sapiens
  6v1d-assembly3_C  TM=9.711E-01  e=2.426E-05  Homo sapiens
  1e9t-assembly1_A  TM=6.947E-01  e=3.212E-07  Homo sapiens
  2psp-assembly1_A  TM=9.304E-01  e=7.836E-05  unclassified
  1psp-assembly2_B  TM=9.001E-01  e=2.032E-04  Sus scrofa